Protein AF-A0A918JQ19-F1 (afdb_monomer_lite)

InterPro domains:
  IPR021074 Formate dehydrogenase, delta subunit [PF11390] (16-65)

Structure (mmCIF, N/CA/C/O backbone):
data_AF-A0A918JQ19-F1
#
_entry.id   AF-A0A918JQ19-F1
#
loop_
_atom_site.group_PDB
_atom_site.id
_atom_site.type_symbol
_atom_site.label_atom_id
_atom_site.label_alt_id
_atom_site.label_comp_id
_atom_site.label_asym_id
_atom_site.label_entity_id
_atom_site.label_seq_id
_atom_site.pdbx_PDB_ins_code
_atom_site.Cartn_x
_atom_site.Cartn_y
_atom_site.Cartn_z
_atom_site.occupancy
_atom_site.B_iso_or_equiv
_atom_site.auth_seq_id
_atom_site.auth_comp_id
_atom_site.auth_asym_id
_atom_site.auth_atom_id
_atom_site.pdbx_PDB_model_num
ATOM 1 N N . MET A 1 1 ? 4.833 11.948 -30.418 1.00 35.00 1 MET A N 1
ATOM 2 C CA . MET A 1 1 ? 6.213 11.582 -30.032 1.00 35.00 1 MET A CA 1
ATOM 3 C C . MET A 1 1 ? 6.373 11.832 -28.529 1.00 35.00 1 MET A C 1
ATOM 5 O O . MET A 1 1 ? 6.838 12.892 -28.163 1.00 35.00 1 MET A O 1
ATOM 9 N N . ASN A 1 2 ? 5.876 10.942 -27.656 1.00 35.00 2 ASN A N 1
ATOM 10 C CA . ASN A 1 2 ? 5.939 11.109 -26.185 1.00 35.00 2 ASN A CA 1
ATOM 11 C C . ASN A 1 2 ? 5.953 9.745 -25.457 1.00 35.00 2 ASN A C 1
ATOM 13 O O . ASN A 1 2 ? 5.253 9.542 -24.475 1.00 35.00 2 ASN A O 1
ATOM 17 N N . THR A 1 3 ? 6.725 8.779 -25.953 1.00 42.69 3 THR A N 1
ATOM 18 C CA . THR A 1 3 ? 6.825 7.427 -25.364 1.00 42.69 3 THR A CA 1
ATOM 19 C C . THR A 1 3 ? 8.115 7.202 -24.573 1.00 42.69 3 THR A C 1
ATOM 21 O O . THR A 1 3 ? 8.455 6.066 -24.273 1.00 42.69 3 THR A O 1
ATOM 24 N N . LEU A 1 4 ? 8.842 8.266 -24.210 1.00 45.75 4 LEU A N 1
ATOM 25 C CA . LEU A 1 4 ? 10.119 8.146 -23.490 1.00 45.75 4 LEU A CA 1
ATOM 26 C C . LEU A 1 4 ? 10.028 8.437 -21.985 1.00 45.75 4 LEU A C 1
ATOM 28 O O . LEU A 1 4 ? 10.974 8.140 -21.271 1.00 45.75 4 LEU A O 1
ATOM 32 N N . LYS A 1 5 ? 8.894 8.937 -21.469 1.00 47.91 5 LYS A N 1
ATOM 33 C CA . LYS A 1 5 ? 8.736 9.192 -20.022 1.00 47.91 5 LYS A CA 1
ATOM 34 C C . LYS A 1 5 ? 8.250 7.988 -19.203 1.00 47.91 5 LYS A C 1
ATOM 36 O O . LYS A 1 5 ? 8.373 8.007 -17.988 1.00 47.91 5 LYS A O 1
ATOM 41 N N . HIS A 1 6 ? 7.742 6.930 -19.841 1.00 49.12 6 HIS A N 1
ATOM 42 C CA . HIS A 1 6 ? 7.220 5.755 -19.123 1.00 49.12 6 HIS A CA 1
ATOM 43 C C . HIS A 1 6 ? 8.276 4.689 -18.775 1.00 49.12 6 HIS A C 1
ATOM 45 O O . HIS A 1 6 ? 7.999 3.819 -17.955 1.00 49.12 6 HIS A O 1
ATOM 51 N N . HIS A 1 7 ? 9.480 4.725 -19.361 1.00 45.81 7 HIS A N 1
ATOM 52 C CA . HIS A 1 7 ? 10.470 3.656 -19.152 1.00 45.81 7 HIS A CA 1
ATOM 53 C C . HIS A 1 7 ? 11.260 3.779 -17.834 1.00 45.81 7 HIS A C 1
ATOM 55 O O . HIS A 1 7 ? 11.651 2.761 -17.260 1.00 45.81 7 HIS A O 1
ATOM 61 N N . GLU A 1 8 ? 11.452 4.990 -17.304 1.00 51.03 8 GLU A N 1
ATOM 62 C CA . GLU A 1 8 ? 12.193 5.182 -16.046 1.00 51.03 8 GLU A CA 1
ATOM 63 C C . GLU A 1 8 ? 11.326 4.857 -14.818 1.00 51.03 8 GLU A C 1
ATOM 65 O O . GLU A 1 8 ? 11.766 4.117 -13.936 1.00 51.03 8 GLU A O 1
ATOM 70 N N . SER A 1 9 ? 10.055 5.281 -14.808 1.00 52.69 9 SER A N 1
ATOM 71 C CA . SER A 1 9 ? 9.103 4.979 -13.724 1.00 52.69 9 SER A CA 1
ATOM 72 C C . SER A 1 9 ? 8.792 3.480 -13.602 1.00 52.69 9 SER A C 1
ATOM 74 O O . SER A 1 9 ? 8.606 2.965 -12.498 1.00 52.69 9 SER A O 1
ATOM 76 N N . ALA A 1 10 ? 8.781 2.750 -14.724 1.00 56.66 10 ALA A N 1
ATOM 77 C CA . ALA A 1 10 ? 8.498 1.314 -14.747 1.00 56.66 10 ALA A CA 1
ATOM 78 C C . ALA A 1 10 ? 9.639 0.458 -14.167 1.00 56.66 10 ALA A C 1
ATOM 80 O O . ALA A 1 10 ? 9.378 -0.578 -13.555 1.00 56.66 10 ALA A O 1
ATOM 81 N N . THR A 1 11 ? 10.895 0.902 -14.291 1.00 61.84 11 THR A N 1
ATOM 82 C CA . THR A 1 11 ? 12.059 0.137 -13.805 1.00 61.84 11 THR A CA 1
ATOM 83 C C . THR A 1 11 ? 12.055 -0.004 -12.275 1.00 61.84 11 THR A C 1
ATOM 85 O O . THR A 1 11 ? 12.455 -1.041 -11.747 1.00 61.84 11 THR A O 1
ATOM 88 N N . ALA A 1 12 ? 11.530 0.991 -11.550 1.00 72.31 12 ALA A N 1
ATOM 89 C CA . ALA A 1 12 ? 11.385 0.943 -10.092 1.00 72.31 12 ALA A CA 1
ATOM 90 C C . ALA A 1 12 ? 10.030 0.381 -9.615 1.00 72.31 12 ALA A C 1
ATOM 92 O O . ALA A 1 12 ? 9.877 0.058 -8.439 1.00 72.31 12 ALA A O 1
ATOM 93 N N . LEU A 1 13 ? 9.042 0.213 -10.499 1.00 81.44 13 LEU A N 1
ATOM 94 C CA . LEU A 1 13 ? 7.696 -0.210 -10.108 1.00 81.44 13 LEU A CA 1
ATOM 95 C C . LEU A 1 13 ? 7.664 -1.641 -9.550 1.00 81.44 13 LEU A C 1
ATOM 97 O O . LEU A 1 13 ? 7.046 -1.887 -8.517 1.00 81.44 13 LEU A O 1
ATOM 101 N N . ALA A 1 14 ? 8.355 -2.584 -10.192 1.00 81.94 14 ALA A N 1
ATOM 102 C CA . ALA A 1 14 ? 8.394 -3.982 -9.755 1.00 81.94 14 ALA A CA 1
ATOM 103 C C . ALA A 1 14 ? 8.897 -4.171 -8.302 1.00 81.94 14 ALA A C 1
ATOM 105 O O . ALA A 1 14 ? 8.211 -4.831 -7.511 1.00 81.94 14 ALA A O 1
ATOM 106 N N . PRO A 1 15 ? 10.048 -3.598 -7.887 1.00 84.88 15 PRO A N 1
ATOM 107 C CA . PRO A 1 15 ? 10.489 -3.698 -6.495 1.00 84.88 15 PRO A CA 1
ATOM 108 C C . PRO A 1 15 ? 9.575 -2.946 -5.513 1.00 84.88 15 PRO A C 1
ATOM 110 O O . PRO A 1 15 ? 9.394 -3.420 -4.386 1.00 84.88 15 PRO A O 1
ATOM 113 N N . LEU A 1 16 ? 8.945 -1.836 -5.922 1.00 87.06 16 LEU A N 1
ATOM 114 C CA . LEU A 1 16 ? 7.973 -1.116 -5.087 1.00 87.06 16 LEU A CA 1
ATOM 115 C C . LEU A 1 16 ? 6.705 -1.948 -4.863 1.00 87.06 16 LEU A C 1
ATOM 117 O O . LEU A 1 16 ? 6.289 -2.107 -3.717 1.00 87.06 16 LEU A O 1
ATOM 121 N N . LEU A 1 17 ? 6.148 -2.558 -5.916 1.00 86.38 17 LEU A N 1
ATOM 122 C CA . LEU A 1 17 ? 5.010 -3.482 -5.835 1.00 86.38 17 LEU A CA 1
ATOM 123 C C . LEU A 1 17 ? 5.312 -4.652 -4.897 1.00 86.38 17 LEU A C 1
ATOM 125 O O . LEU A 1 17 ? 4.513 -4.992 -4.025 1.00 86.38 17 LEU A O 1
ATOM 129 N N . LYS A 1 18 ? 6.499 -5.252 -5.025 1.00 86.75 18 LYS A N 1
ATOM 130 C CA . LYS A 1 18 ? 6.920 -6.336 -4.135 1.00 86.75 18 LYS A CA 1
ATOM 131 C C . LYS A 1 18 ? 6.973 -5.875 -2.678 1.00 86.75 18 LYS A C 1
ATOM 133 O O . LYS A 1 18 ? 6.435 -6.558 -1.809 1.00 86.75 18 LYS A O 1
ATOM 138 N N . THR A 1 19 ? 7.585 -4.724 -2.416 1.00 89.50 19 THR A N 1
ATOM 139 C CA . THR A 1 19 ? 7.752 -4.192 -1.057 1.00 89.50 19 THR A CA 1
ATOM 140 C C . THR A 1 19 ? 6.410 -3.815 -0.430 1.00 89.50 19 THR A C 1
ATOM 142 O O . THR A 1 19 ? 6.110 -4.260 0.676 1.00 89.50 19 THR A O 1
ATOM 145 N N . ILE A 1 20 ? 5.555 -3.069 -1.139 1.00 89.25 20 ILE A N 1
ATOM 146 C CA . ILE A 1 20 ? 4.249 -2.651 -0.610 1.00 89.25 20 ILE A CA 1
ATOM 147 C C . ILE A 1 20 ? 3.339 -3.851 -0.337 1.00 89.25 20 ILE A C 1
ATOM 149 O O . ILE A 1 20 ? 2.639 -3.864 0.670 1.00 89.25 20 ILE A O 1
ATOM 153 N N . ASN A 1 21 ? 3.396 -4.897 -1.166 1.00 89.38 21 ASN A N 1
ATOM 154 C CA . ASN A 1 21 ? 2.638 -6.127 -0.941 1.00 89.38 21 ASN A CA 1
ATOM 155 C C . ASN A 1 21 ? 3.140 -6.923 0.268 1.00 89.38 21 ASN A C 1
ATOM 157 O O . ASN A 1 21 ? 2.342 -7.521 0.987 1.00 89.38 21 ASN A O 1
ATOM 161 N N . GLN A 1 22 ? 4.454 -6.948 0.504 1.00 90.19 22 GLN A N 1
ATOM 162 C CA . GLN A 1 22 ? 5.013 -7.574 1.703 1.00 90.19 22 GLN A CA 1
ATOM 163 C C . GLN A 1 22 ? 4.569 -6.840 2.969 1.00 90.19 22 GLN A C 1
ATOM 165 O O . GLN A 1 22 ? 4.150 -7.481 3.931 1.00 90.19 22 GLN A O 1
ATOM 170 N N . ILE A 1 23 ? 4.599 -5.506 2.942 1.00 90.88 23 ILE A N 1
ATOM 171 C CA . ILE A 1 23 ? 4.098 -4.674 4.038 1.00 90.88 23 ILE A CA 1
ATOM 172 C C . ILE A 1 23 ? 2.593 -4.909 4.222 1.00 90.88 23 ILE 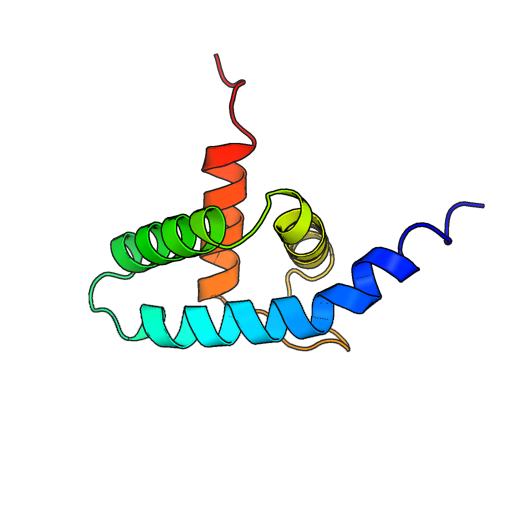A C 1
ATOM 174 O O . ILE A 1 23 ? 2.155 -5.163 5.340 1.00 90.88 23 ILE A O 1
ATOM 178 N N . ALA A 1 24 ? 1.808 -4.908 3.140 1.00 89.81 24 ALA A N 1
ATOM 179 C CA . ALA A 1 24 ? 0.371 -5.176 3.180 1.00 89.81 24 ALA A CA 1
ATOM 180 C C . ALA A 1 24 ? 0.057 -6.498 3.880 1.00 89.81 24 ALA A C 1
ATOM 182 O O . ALA A 1 24 ? -0.715 -6.498 4.831 1.00 89.81 24 ALA A O 1
ATOM 183 N N . ARG A 1 25 ? 0.742 -7.588 3.511 1.00 89.50 25 ARG A N 1
ATOM 184 C CA . ARG A 1 25 ? 0.557 -8.901 4.146 1.00 89.50 25 ARG A CA 1
ATOM 185 C C . ARG A 1 25 ? 0.745 -8.880 5.658 1.00 89.50 25 ARG A C 1
ATOM 187 O O . ARG A 1 25 ? 0.058 -9.616 6.355 1.00 89.50 25 ARG A O 1
ATOM 194 N N . PHE A 1 26 ? 1.659 -8.060 6.170 1.00 90.12 26 PHE A N 1
ATOM 195 C CA . PHE A 1 26 ? 1.842 -7.904 7.610 1.00 90.12 26 PHE A CA 1
ATOM 196 C C . PHE A 1 26 ? 0.625 -7.223 8.251 1.00 90.12 26 PHE A C 1
ATOM 198 O O . PHE A 1 26 ? 0.062 -7.735 9.217 1.00 90.12 26 PHE A O 1
ATOM 205 N N . TYR A 1 27 ? 0.178 -6.100 7.687 1.00 89.88 27 TYR A N 1
ATOM 206 C CA . TYR A 1 27 ? -0.960 -5.338 8.209 1.00 89.88 27 TYR A CA 1
ATOM 207 C C . TYR A 1 27 ? -2.314 -6.034 7.997 1.00 89.88 27 TYR A C 1
ATOM 209 O O . TYR A 1 27 ? -3.218 -5.840 8.805 1.00 89.88 27 TYR A O 1
ATOM 217 N N . GLU A 1 28 ? -2.443 -6.890 6.982 1.00 88.62 28 GLU A N 1
ATOM 218 C CA . GLU A 1 28 ? -3.621 -7.732 6.732 1.00 88.62 28 GLU A CA 1
ATOM 219 C C . GLU A 1 28 ? -3.905 -8.715 7.877 1.00 88.62 28 GLU A C 1
ATOM 221 O O . GLU A 1 28 ? -5.045 -9.131 8.056 1.00 88.62 28 GLU A O 1
ATOM 226 N N . THR A 1 29 ? -2.900 -9.061 8.691 1.00 91.38 29 THR A N 1
ATOM 227 C CA . THR A 1 29 ? -3.093 -9.930 9.867 1.00 91.38 29 THR A CA 1
ATOM 228 C C . THR A 1 29 ? -3.746 -9.218 11.057 1.00 91.38 29 THR A C 1
ATOM 230 O O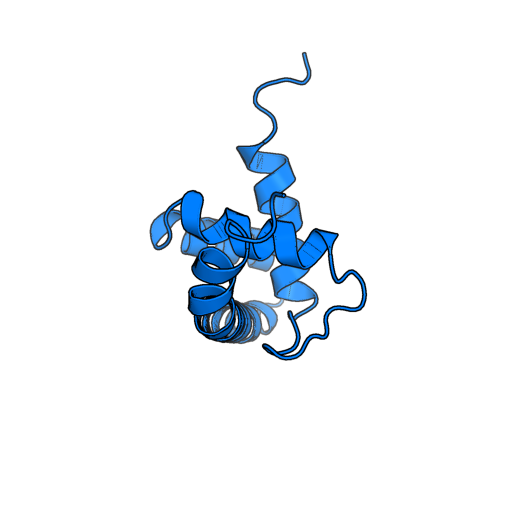 . THR A 1 29 ? -4.116 -9.869 12.035 1.00 91.38 29 THR A O 1
ATOM 233 N N . LEU A 1 30 ? -3.892 -7.889 11.005 1.00 89.31 30 LEU A N 1
ATOM 234 C CA . LEU A 1 30 ? -4.488 -7.115 12.090 1.00 89.31 30 LEU A CA 1
ATOM 235 C C . LEU A 1 30 ? -6.023 -7.233 12.094 1.00 89.31 30 LEU A C 1
ATOM 237 O O . LEU A 1 30 ? -6.653 -7.208 11.038 1.00 89.31 30 LEU A O 1
ATOM 241 N N . PRO A 1 31 ? -6.660 -7.260 13.280 1.00 85.88 31 PRO A N 1
ATOM 242 C CA . PRO A 1 31 ? -8.103 -7.477 13.401 1.00 85.88 31 PRO A CA 1
ATOM 243 C C . PRO A 1 31 ? -8.954 -6.299 12.903 1.00 85.88 31 PRO A C 1
ATOM 245 O O . PRO A 1 31 ? -10.119 -6.485 12.560 1.00 85.88 31 PRO A O 1
ATOM 248 N N . ASN A 1 32 ? -8.402 -5.080 12.871 1.00 89.88 32 ASN A N 1
ATOM 249 C CA . ASN A 1 32 ? -9.108 -3.889 12.406 1.00 89.88 32 ASN A CA 1
ATOM 250 C C . ASN A 1 32 ? -8.527 -3.407 11.067 1.00 89.88 32 ASN A C 1
ATOM 252 O O . ASN A 1 32 ? -7.506 -2.712 11.068 1.00 89.88 32 ASN A O 1
ATOM 256 N N . PRO A 1 33 ? -9.182 -3.698 9.930 1.00 84.75 33 PRO A N 1
ATOM 257 C CA . PRO A 1 33 ? -8.648 -3.355 8.619 1.00 84.75 33 PRO A CA 1
ATOM 258 C C . PRO A 1 33 ? -8.525 -1.840 8.428 1.00 84.75 33 PRO A C 1
ATOM 260 O O . PRO A 1 33 ? -7.547 -1.377 7.857 1.00 84.75 33 PRO A O 1
ATOM 263 N N . LYS A 1 34 ? -9.464 -1.029 8.937 1.00 86.12 34 LYS A N 1
ATOM 264 C CA . LYS A 1 34 ? -9.400 0.439 8.793 1.00 86.12 34 LYS A CA 1
ATOM 265 C C . LYS A 1 34 ? -8.180 1.022 9.500 1.00 86.12 34 LYS A C 1
ATOM 267 O O . LYS A 1 34 ? -7.438 1.799 8.903 1.00 86.12 34 LYS A O 1
ATOM 272 N N . GLU A 1 35 ? -7.961 0.612 10.745 1.00 89.06 35 GLU A N 1
ATOM 273 C CA . GLU A 1 35 ? -6.793 1.042 11.514 1.00 89.06 35 GLU A CA 1
ATOM 274 C C . GLU A 1 35 ? -5.493 0.521 10.885 1.00 89.06 35 GLU A C 1
ATOM 276 O O . GLU A 1 35 ? -4.498 1.241 10.820 1.00 89.06 35 GLU A O 1
ATOM 281 N N . ALA A 1 36 ? -5.513 -0.704 10.356 1.00 92.56 36 ALA A N 1
ATOM 282 C CA . ALA A 1 36 ? -4.380 -1.304 9.670 1.00 92.56 36 ALA A CA 1
ATOM 283 C C . ALA A 1 36 ? -3.987 -0.524 8.405 1.00 92.56 36 ALA A C 1
ATOM 285 O O . ALA A 1 36 ? -2.807 -0.226 8.232 1.00 92.56 36 ALA A O 1
ATOM 286 N N . HIS A 1 37 ? -4.950 -0.110 7.572 1.00 90.88 37 HIS A N 1
ATOM 287 C CA . HIS A 1 37 ? -4.673 0.726 6.399 1.00 90.88 37 HIS A CA 1
ATOM 288 C C .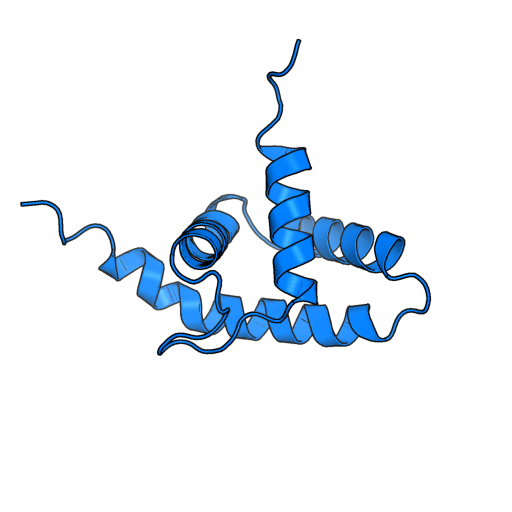 HIS A 1 37 ? -4.063 2.079 6.795 1.00 90.88 37 HIS A C 1
ATOM 290 O O . HIS A 1 37 ? -3.090 2.514 6.185 1.00 90.88 37 HIS A O 1
ATOM 296 N N . GLN A 1 38 ? -4.587 2.738 7.836 1.00 90.19 38 GLN A N 1
ATOM 297 C CA . GLN A 1 38 ? -4.037 4.010 8.323 1.00 90.19 38 GLN A CA 1
ATOM 298 C C . GLN A 1 38 ? -2.621 3.851 8.889 1.00 90.19 38 GLN A C 1
ATOM 300 O O . GLN A 1 38 ? -1.746 4.676 8.622 1.00 90.19 38 GLN A O 1
ATOM 305 N N . LYS A 1 39 ? -2.372 2.778 9.648 1.00 91.06 39 LYS A N 1
ATOM 306 C CA . LYS A 1 39 ? -1.041 2.461 10.177 1.00 91.06 39 LYS A CA 1
ATOM 307 C C . LYS A 1 39 ? -0.053 2.146 9.060 1.00 91.06 39 LYS A C 1
ATOM 309 O O . LYS A 1 39 ? 1.064 2.657 9.099 1.00 91.06 39 LYS A O 1
ATOM 314 N N . MET A 1 40 ? -0.465 1.364 8.063 1.00 92.44 40 MET A N 1
ATOM 315 C CA . MET A 1 40 ? 0.347 1.078 6.885 1.00 92.44 40 MET A CA 1
ATOM 316 C C . MET A 1 40 ? 0.659 2.360 6.116 1.00 92.44 40 MET A C 1
ATOM 318 O O . MET A 1 40 ? 1.820 2.607 5.814 1.00 92.44 40 MET A O 1
ATOM 322 N N . LEU A 1 41 ? -0.341 3.210 5.863 1.00 90.56 41 LEU A N 1
ATOM 323 C CA . LEU A 1 41 ? -0.148 4.492 5.192 1.00 90.56 41 LEU A CA 1
ATOM 324 C C . LEU A 1 41 ? 0.884 5.360 5.915 1.00 90.56 41 LEU A C 1
ATOM 326 O O . LEU A 1 41 ? 1.822 5.857 5.299 1.00 90.56 41 LEU A O 1
ATOM 330 N N . LYS A 1 42 ? 0.738 5.508 7.235 1.00 89.88 42 LYS A N 1
ATOM 331 C CA . LYS A 1 42 ? 1.667 6.289 8.056 1.00 89.88 42 LYS A CA 1
ATOM 332 C C . LYS A 1 42 ? 3.084 5.718 8.011 1.00 89.88 42 LYS A C 1
ATOM 334 O O . LYS A 1 42 ? 4.035 6.487 7.949 1.00 89.88 42 LYS A O 1
ATOM 339 N N . HIS A 1 43 ? 3.225 4.393 8.034 1.00 90.56 43 HIS A N 1
ATOM 340 C CA . HIS A 1 43 ? 4.520 3.728 7.901 1.00 90.56 43 HIS A CA 1
ATOM 341 C C . HIS A 1 43 ? 5.135 4.018 6.530 1.00 90.56 43 HIS A C 1
ATOM 343 O O . HIS A 1 43 ? 6.279 4.455 6.458 1.00 90.56 43 HIS A O 1
ATOM 349 N N . LEU A 1 44 ? 4.364 3.846 5.454 1.00 89.38 44 LEU A N 1
ATOM 350 C CA . LEU A 1 44 ? 4.833 4.117 4.102 1.00 89.38 44 LEU A CA 1
ATOM 351 C C . LEU A 1 44 ? 5.278 5.570 3.963 1.00 89.38 44 LEU A C 1
ATOM 353 O O . LEU A 1 44 ? 6.408 5.790 3.581 1.00 89.38 44 LEU A O 1
ATOM 357 N N . VAL A 1 45 ? 4.466 6.556 4.348 1.00 88.38 45 VAL A N 1
ATOM 358 C CA . VAL A 1 45 ? 4.841 7.982 4.240 1.00 88.38 45 VAL A CA 1
ATOM 359 C C . VAL A 1 45 ? 6.033 8.348 5.138 1.00 88.38 45 VAL A C 1
ATOM 361 O O . VAL A 1 45 ? 6.769 9.278 4.831 1.00 88.38 45 VAL A O 1
ATOM 364 N N . ALA A 1 46 ? 6.257 7.623 6.238 1.00 88.69 46 ALA A N 1
ATOM 365 C CA . ALA A 1 46 ? 7.424 7.833 7.096 1.00 88.69 46 ALA A CA 1
ATOM 366 C C . ALA A 1 46 ? 8.726 7.262 6.507 1.00 88.69 46 ALA A C 1
ATOM 368 O O . ALA A 1 46 ? 9.803 7.746 6.845 1.00 88.69 46 ALA A O 1
ATOM 369 N N . PHE A 1 47 ? 8.640 6.233 5.661 1.00 87.50 47 PHE A N 1
ATOM 370 C CA . PHE A 1 47 ? 9.802 5.565 5.063 1.00 87.50 47 PHE A CA 1
ATOM 371 C C . PHE A 1 47 ? 10.005 5.901 3.584 1.00 87.50 47 PHE A C 1
ATOM 373 O O . PHE A 1 47 ? 11.099 5.711 3.060 1.00 87.50 47 PHE A O 1
ATOM 380 N N . TRP A 1 48 ? 8.951 6.322 2.893 1.00 86.69 48 TRP A N 1
ATOM 381 C CA . TRP A 1 48 ? 8.919 6.543 1.457 1.00 86.69 48 TRP A CA 1
ATOM 382 C C . TRP A 1 48 ? 8.644 8.010 1.151 1.00 86.69 48 TRP A C 1
ATOM 384 O O . TRP A 1 48 ? 7.790 8.650 1.760 1.00 86.69 48 TRP A O 1
ATOM 394 N N . GLU A 1 49 ? 9.327 8.520 0.136 1.00 83.56 49 GLU A N 1
ATOM 395 C CA . GLU A 1 49 ? 9.067 9.829 -0.438 1.00 83.56 49 GLU A CA 1
ATOM 396 C C . GLU A 1 49 ? 7.780 9.839 -1.280 1.00 83.56 49 GLU A C 1
ATOM 398 O O . GLU A 1 49 ? 7.462 8.837 -1.930 1.00 83.56 49 GLU A O 1
ATOM 403 N N . PRO A 1 50 ? 7.062 10.979 -1.348 1.00 80.56 50 PRO A N 1
ATOM 404 C CA . PRO A 1 50 ? 5.834 11.125 -2.136 1.00 80.56 50 PRO A CA 1
ATOM 405 C C . PRO A 1 50 ? 6.015 10.716 -3.608 1.00 80.56 50 PRO A C 1
ATOM 407 O O . PRO A 1 50 ? 5.129 10.100 -4.198 1.00 80.56 50 PRO A O 1
ATOM 410 N N . SER A 1 51 ? 7.197 10.963 -4.180 1.00 80.81 51 SER A N 1
ATOM 411 C CA . SER A 1 51 ? 7.545 10.584 -5.554 1.00 80.81 51 SER A CA 1
ATOM 412 C C . SER A 1 51 ? 7.496 9.072 -5.809 1.00 80.81 51 SER A C 1
ATOM 414 O O . SER A 1 51 ? 7.229 8.662 -6.934 1.00 80.81 51 SER A O 1
ATOM 416 N N . MET A 1 52 ? 7.707 8.230 -4.789 1.00 83.44 52 MET A N 1
ATOM 417 C CA . MET A 1 52 ? 7.636 6.767 -4.926 1.00 83.44 52 MET A CA 1
ATOM 418 C C . MET A 1 52 ? 6.199 6.242 -5.008 1.00 83.44 52 MET A C 1
ATOM 420 O O . MET A 1 52 ? 5.974 5.142 -5.512 1.00 83.44 52 MET A O 1
ATOM 424 N N . PHE A 1 53 ? 5.214 7.023 -4.557 1.00 85.31 53 PHE A N 1
ATOM 425 C CA . PHE A 1 53 ? 3.802 6.666 -4.682 1.00 85.31 53 PHE A CA 1
ATOM 426 C C . PHE A 1 53 ? 3.258 6.960 -6.077 1.00 85.31 53 PHE A C 1
ATOM 428 O O . PHE A 1 53 ? 2.336 6.276 -6.505 1.00 85.31 53 PHE A O 1
ATOM 435 N N . LEU A 1 54 ? 3.840 7.921 -6.802 1.00 84.31 54 LEU A N 1
ATOM 436 C CA . LEU A 1 54 ? 3.427 8.275 -8.163 1.00 84.31 54 LEU A CA 1
ATOM 437 C C . LEU A 1 54 ? 3.368 7.062 -9.108 1.00 84.31 54 LEU A C 1
ATOM 439 O O . LEU A 1 54 ? 2.277 6.785 -9.601 1.00 84.31 54 LEU A O 1
ATOM 443 N N . PRO A 1 55 ? 4.437 6.256 -9.289 1.00 83.25 55 PRO A N 1
ATOM 444 C CA . PRO A 1 55 ? 4.375 5.099 -10.183 1.00 83.25 55 PRO A CA 1
ATOM 445 C C . PRO A 1 55 ? 3.366 4.037 -9.719 1.00 83.25 55 PRO A C 1
ATOM 447 O O . PRO A 1 55 ? 2.796 3.331 -10.546 1.00 83.25 55 PRO A O 1
ATOM 450 N N . LEU A 1 56 ? 3.114 3.917 -8.408 1.00 84.75 56 LEU A N 1
ATOM 451 C CA . LEU A 1 56 ? 2.103 3.002 -7.867 1.00 84.75 56 LEU A CA 1
ATOM 452 C C . LEU A 1 56 ? 0.671 3.496 -8.110 1.00 84.75 56 LEU A C 1
ATOM 454 O O . LEU A 1 56 ? -0.219 2.685 -8.361 1.00 84.75 56 LEU A O 1
ATOM 458 N N . LEU A 1 57 ? 0.443 4.807 -8.019 1.00 85.00 57 LEU A N 1
ATOM 459 C CA . LEU A 1 57 ? -0.840 5.441 -8.315 1.00 85.00 57 LEU A CA 1
ATOM 460 C C . LEU A 1 57 ? -1.141 5.368 -9.812 1.00 85.00 57 LEU A C 1
ATOM 462 O 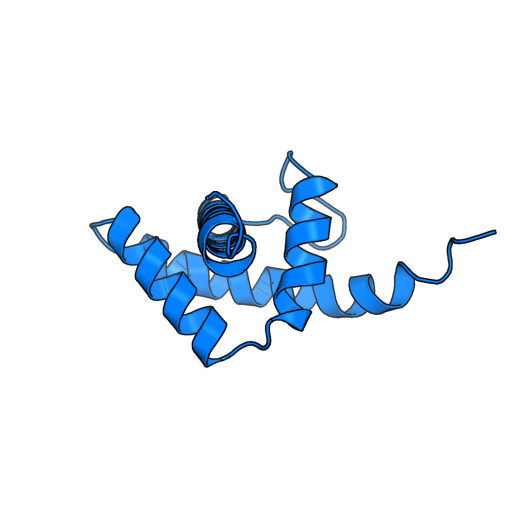O . LEU A 1 57 ? -2.210 4.896 -10.183 1.00 85.00 57 LEU A O 1
ATOM 466 N N . GLU A 1 58 ? -0.170 5.716 -10.660 1.00 83.00 58 GLU A N 1
ATOM 467 C CA . GLU A 1 58 ? -0.285 5.573 -12.115 1.00 83.00 58 GLU A CA 1
ATOM 468 C C . GLU A 1 58 ? -0.566 4.114 -12.501 1.00 83.00 58 GLU A C 1
ATOM 470 O O . GLU A 1 58 ? -1.417 3.838 -13.345 1.00 83.00 58 GLU A O 1
ATOM 475 N N . TYR A 1 59 ? 0.090 3.158 -11.835 1.00 81.25 59 TYR A N 1
ATOM 476 C CA . TYR A 1 59 ? -0.187 1.737 -12.021 1.00 81.25 59 TYR A CA 1
ATOM 477 C C . TYR A 1 59 ? -1.621 1.355 -11.635 1.00 81.25 59 TYR A C 1
ATOM 479 O O . TYR A 1 59 ? -2.269 0.600 -12.359 1.00 81.25 59 TYR A O 1
ATOM 487 N N . LEU A 1 60 ? -2.129 1.871 -10.512 1.00 80.88 60 LEU A N 1
ATOM 488 C CA . LEU A 1 60 ? -3.496 1.617 -10.054 1.00 80.88 60 LEU A CA 1
ATOM 489 C C . LEU A 1 60 ? -4.539 2.154 -11.047 1.00 80.88 60 LEU A C 1
ATOM 491 O O . LEU A 1 60 ? -5.566 1.511 -11.254 1.00 80.88 60 LEU A O 1
ATOM 495 N N . GLU A 1 61 ? -4.273 3.305 -11.667 1.00 79.06 61 GLU A N 1
ATOM 496 C CA . GLU A 1 61 ? -5.137 3.891 -12.697 1.00 79.06 61 GLU A CA 1
ATOM 497 C C . GLU A 1 61 ? -5.089 3.108 -14.016 1.00 79.06 61 GLU A C 1
ATOM 499 O O . GLU A 1 61 ? -6.121 2.908 -14.654 1.00 79.06 61 GLU A O 1
ATOM 504 N N . GLN A 1 62 ? -3.910 2.624 -14.417 1.00 74.69 62 GLN A N 1
ATOM 505 C CA . GLN A 1 62 ? -3.728 1.874 -15.665 1.00 74.69 62 GLN A CA 1
ATOM 506 C C . GLN A 1 62 ? -4.166 0.405 -15.575 1.00 74.69 62 GLN A C 1
ATOM 508 O O . GLN A 1 62 ? -4.496 -0.201 -16.592 1.00 74.69 62 GLN A O 1
ATOM 513 N N . CYS A 1 63 ? -4.144 -0.193 -14.384 1.00 67.25 63 CYS A N 1
ATOM 514 C CA . CYS A 1 63 ? -4.443 -1.609 -14.164 1.00 67.25 63 CYS A CA 1
ATOM 515 C C . CYS A 1 63 ? -5.449 -1.798 -13.014 1.00 67.25 63 CYS A C 1
ATOM 517 O O . CYS A 1 63 ? -5.078 -2.285 -11.941 1.00 67.25 63 CYS A O 1
ATOM 519 N N . PRO A 1 64 ? -6.743 -1.495 -13.233 1.00 61.41 64 PRO A N 1
ATOM 520 C CA . PRO A 1 64 ? -7.789 -1.706 -12.229 1.00 61.41 64 PRO A CA 1
ATOM 521 C C . PRO A 1 64 ? -8.018 -3.189 -11.886 1.00 61.41 64 PRO A C 1
ATOM 523 O O . PRO A 1 64 ? -8.492 -3.491 -10.793 1.00 61.41 64 PRO A O 1
ATOM 526 N N . GLU A 1 65 ? -7.644 -4.118 -12.776 1.00 61.50 65 GLU A N 1
ATOM 527 C CA . GLU A 1 65 ? -7.658 -5.572 -12.523 1.00 61.50 65 GLU A CA 1
ATOM 528 C C . GLU A 1 65 ? -6.510 -6.050 -11.618 1.00 61.50 65 GLU A C 1
ATOM 530 O O . GLU A 1 65 ? -6.505 -7.195 -11.165 1.00 61.50 65 GLU A O 1
ATOM 535 N N . GLY A 1 66 ? -5.536 -5.182 -11.320 1.00 56.41 66 GLY A N 1
ATOM 536 C CA . GLY A 1 66 ? -4.495 -5.459 -10.337 1.00 56.41 66 GLY A CA 1
ATOM 537 C C . GLY A 1 66 ? -3.443 -6.475 -10.778 1.00 56.41 66 GLY A C 1
ATOM 538 O O . GLY A 1 66 ? -2.741 -6.980 -9.909 1.00 56.41 66 GLY A O 1
ATOM 539 N N . GLN A 1 67 ? -3.292 -6.760 -12.077 1.00 59.53 67 GLN A N 1
ATOM 540 C CA . GLN A 1 67 ? -2.267 -7.662 -12.621 1.00 59.53 67 GLN A CA 1
ATOM 541 C C . GLN A 1 67 ? -1.578 -7.063 -13.850 1.00 59.53 67 GLN A C 1
ATOM 543 O O . GLN A 1 67 ? -2.233 -6.624 -14.789 1.00 59.53 67 GLN A O 1
ATOM 548 N N . ASN A 1 68 ? -0.246 -7.089 -13.857 1.00 63.75 68 ASN A N 1
ATOM 549 C CA . ASN A 1 68 ? 0.581 -6.724 -15.006 1.00 63.75 68 ASN A CA 1
ATOM 550 C C . ASN A 1 68 ? 1.871 -7.564 -14.996 1.00 63.75 68 ASN A C 1
ATOM 552 O O . ASN A 1 68 ? 2.139 -8.314 -14.057 1.00 63.75 68 ASN A O 1
ATOM 556 N N . GLN A 1 69 ? 2.712 -7.390 -16.014 1.00 62.88 69 GLN A N 1
ATOM 557 C CA . GLN A 1 69 ? 4.020 -8.034 -16.175 1.00 62.88 69 GLN A CA 1
ATOM 558 C C . GLN A 1 69 ? 4.962 -7.867 -14.965 1.00 62.88 69 GLN A C 1
ATOM 560 O O . GLN A 1 69 ? 5.879 -8.662 -14.785 1.00 62.88 69 GLN A O 1
ATOM 565 N N . TYR A 1 70 ? 4.731 -6.850 -14.128 1.00 64.12 70 TYR A N 1
ATOM 566 C CA . TYR A 1 70 ? 5.534 -6.537 -12.943 1.00 64.12 70 TYR A CA 1
ATOM 567 C C . TYR A 1 70 ? 5.004 -7.171 -11.643 1.00 64.12 70 TYR A C 1
ATOM 569 O O . TYR A 1 70 ? 5.664 -7.086 -10.608 1.00 64.12 70 TYR A O 1
ATOM 577 N N . GLY A 1 71 ? 3.833 -7.816 -11.684 1.00 69.81 71 GLY A N 1
ATOM 578 C CA . GLY A 1 71 ? 3.196 -8.479 -10.546 1.00 69.81 71 GLY A CA 1
ATOM 579 C C . GLY A 1 71 ? 1.765 -8.009 -10.292 1.00 69.81 71 GLY A C 1
ATOM 580 O O . GLY A 1 71 ? 1.200 -7.221 -11.050 1.00 69.81 71 GLY A O 1
ATOM 581 N N . ALA A 1 72 ? 1.177 -8.513 -9.205 1.00 78.75 72 ALA A N 1
ATOM 582 C CA . ALA A 1 72 ? -0.164 -8.138 -8.778 1.00 78.75 72 ALA A CA 1
ATOM 583 C C . ALA A 1 72 ? -0.115 -7.207 -7.565 1.00 78.75 72 ALA A C 1
ATOM 585 O O . ALA A 1 72 ? 0.619 -7.490 -6.621 1.00 78.75 72 ALA A O 1
ATOM 586 N N . LEU A 1 73 ? -0.885 -6.119 -7.560 1.00 83.12 73 LEU A N 1
ATOM 587 C CA . LEU A 1 73 ? -1.021 -5.257 -6.381 1.00 83.12 73 LEU A CA 1
ATOM 588 C C . LEU A 1 73 ? -2.085 -5.853 -5.452 1.00 83.12 73 LEU A C 1
ATOM 590 O O . LEU A 1 73 ? -3.208 -6.104 -5.886 1.00 83.12 73 LEU A O 1
ATOM 594 N N . SER A 1 74 ? -1.750 -6.074 -4.178 1.00 84.44 74 SER A N 1
ATOM 595 C CA . SER A 1 74 ? -2.714 -6.604 -3.208 1.00 84.44 74 SER A CA 1
ATOM 596 C C . SER A 1 74 ? -3.885 -5.623 -3.039 1.00 84.44 74 SER A C 1
ATOM 598 O O . SER A 1 74 ? -3.644 -4.413 -2.941 1.00 84.44 74 SER A O 1
ATOM 600 N N . PRO A 1 75 ? -5.145 -6.092 -2.944 1.00 84.69 75 PRO A N 1
ATOM 601 C CA . PRO A 1 75 ? -6.296 -5.216 -2.713 1.00 84.69 75 PRO A CA 1
ATOM 602 C C . PRO A 1 75 ? -6.137 -4.3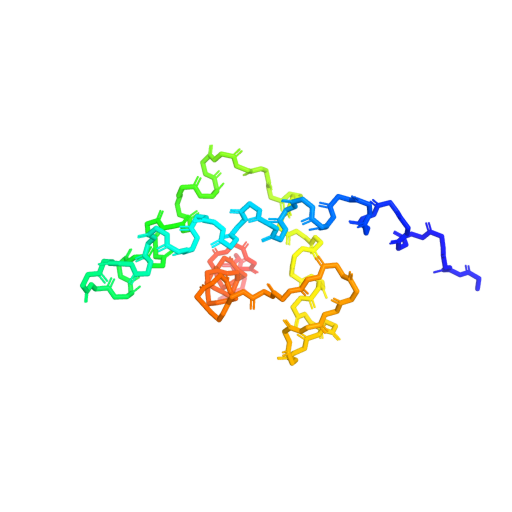57 -1.448 1.00 84.69 75 PRO A C 1
ATOM 604 O O . PRO A 1 75 ? -6.594 -3.214 -1.419 1.00 84.69 75 PRO A O 1
ATOM 607 N N . PHE A 1 76 ? -5.429 -4.862 -0.433 1.00 88.06 76 PHE A N 1
ATOM 608 C CA . PHE A 1 76 ? -5.098 -4.105 0.773 1.00 88.06 76 PHE A CA 1
ATOM 609 C C . PHE A 1 76 ? -4.144 -2.936 0.482 1.00 88.06 76 PHE A C 1
ATOM 611 O O . PHE A 1 76 ? -4.390 -1.804 0.895 1.00 88.06 76 PHE A O 1
ATOM 618 N N . ALA A 1 77 ? -3.084 -3.179 -0.295 1.00 88.69 77 ALA A N 1
ATOM 619 C CA . ALA A 1 77 ? -2.158 -2.133 -0.727 1.00 88.69 77 ALA A CA 1
ATOM 620 C C . ALA A 1 77 ? -2.857 -1.089 -1.618 1.00 88.69 77 ALA A C 1
ATOM 622 O O . ALA A 1 77 ? -2.645 0.111 -1.447 1.00 88.69 77 ALA A O 1
ATOM 623 N N . ALA A 1 78 ? -3.748 -1.527 -2.513 1.00 88.06 78 ALA A N 1
ATOM 624 C CA . ALA A 1 78 ? -4.556 -0.639 -3.346 1.00 88.06 78 ALA A CA 1
ATOM 625 C C . ALA A 1 78 ? -5.452 0.289 -2.509 1.00 88.06 78 ALA A C 1
ATOM 627 O O . ALA A 1 78 ? -5.558 1.477 -2.808 1.00 88.06 78 ALA A O 1
ATOM 628 N N . GLN A 1 79 ? -6.064 -0.218 -1.433 1.00 89.44 79 GLN A N 1
ATOM 629 C CA . GLN A 1 79 ? -6.836 0.612 -0.501 1.00 89.44 79 GLN A CA 1
ATOM 630 C C . GLN A 1 79 ? -5.976 1.671 0.191 1.00 89.44 79 GLN A C 1
ATOM 632 O O . GLN A 1 79 ? -6.408 2.813 0.331 1.00 89.44 79 GLN A O 1
ATOM 637 N N . VAL A 1 80 ? -4.748 1.324 0.584 1.00 90.69 80 VAL A N 1
ATOM 638 C CA . VAL A 1 80 ? -3.810 2.279 1.193 1.00 90.69 80 VAL A CA 1
ATOM 639 C C . VAL A 1 80 ? -3.413 3.380 0.213 1.00 90.69 80 VAL A C 1
ATOM 641 O O . VAL A 1 80 ? -3.378 4.545 0.598 1.00 90.69 80 VAL A O 1
ATOM 644 N N . LEU A 1 81 ? -3.167 3.044 -1.053 1.00 88.69 81 LEU A N 1
ATOM 645 C CA . LEU A 1 81 ? -2.846 4.032 -2.088 1.00 88.69 81 LEU A CA 1
ATOM 646 C C . LEU A 1 81 ? -4.028 4.960 -2.388 1.00 88.69 81 LEU A C 1
ATOM 648 O O . LEU A 1 81 ? -3.838 6.167 -2.528 1.00 88.69 81 LEU A O 1
ATOM 652 N N . LYS A 1 82 ? -5.259 4.432 -2.404 1.00 87.69 82 LYS A N 1
ATOM 653 C CA . LYS A 1 82 ? -6.473 5.261 -2.489 1.00 87.69 82 LYS A CA 1
ATOM 654 C C . LYS A 1 82 ? -6.574 6.211 -1.298 1.00 87.69 82 LYS A C 1
ATOM 656 O O . LYS A 1 82 ? -6.780 7.403 -1.493 1.00 87.69 82 LYS A O 1
ATOM 661 N N . LEU A 1 83 ? -6.342 5.713 -0.083 1.00 88.50 83 LEU A N 1
ATOM 662 C CA . LEU A 1 83 ? -6.341 6.538 1.125 1.00 88.50 83 LEU A CA 1
ATOM 663 C C . LEU A 1 83 ? -5.255 7.624 1.081 1.00 88.50 83 LEU A C 1
ATOM 665 O O . LEU A 1 83 ? -5.514 8.756 1.486 1.00 88.50 83 LEU A O 1
ATOM 669 N N . TYR A 1 84 ? -4.063 7.302 0.570 1.00 87.94 84 TYR A N 1
ATOM 670 C CA . TYR A 1 84 ? -2.988 8.270 0.348 1.00 87.94 84 TYR A CA 1
ATOM 671 C C . TYR A 1 84 ? -3.423 9.371 -0.620 1.00 87.94 84 TYR A C 1
ATOM 673 O O . TYR A 1 84 ? -3.298 10.545 -0.288 1.00 87.94 84 TYR A O 1
ATOM 681 N N . SER A 1 85 ? -3.989 9.005 -1.776 1.00 85.19 85 SER A N 1
ATOM 682 C CA . SER A 1 85 ? -4.521 9.962 -2.752 1.00 85.19 85 SER A CA 1
ATOM 683 C C . SER A 1 85 ? -5.565 10.882 -2.110 1.00 85.19 85 SER A C 1
ATOM 685 O O . SER A 1 85 ? -5.427 12.096 -2.171 1.00 85.19 85 SER A O 1
ATOM 687 N N . GLN A 1 86 ? -6.529 10.332 -1.372 1.00 82.94 86 GLN A N 1
ATOM 688 C CA . GLN A 1 86 ? -7.553 11.128 -0.683 1.00 82.94 86 GLN A CA 1
ATOM 689 C C . GLN A 1 86 ? -6.980 12.041 0.416 1.00 82.94 86 GLN A C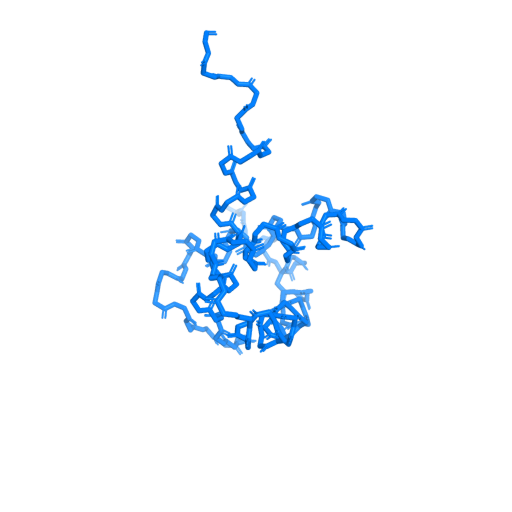 1
ATOM 691 O O . GLN A 1 86 ? -7.489 13.129 0.649 1.00 82.94 86 GLN A O 1
ATOM 696 N N . THR A 1 87 ? -5.917 11.617 1.105 1.00 79.69 87 THR A N 1
ATOM 697 C CA . THR A 1 87 ? -5.349 12.365 2.242 1.00 79.69 87 THR A CA 1
ATOM 698 C C . THR A 1 87 ? -4.312 13.411 1.812 1.00 79.69 87 THR A C 1
ATOM 700 O O . THR A 1 87 ? -4.199 14.453 2.451 1.00 79.69 87 THR A O 1
ATOM 703 N N . CYS A 1 88 ? -3.542 13.152 0.749 1.00 67.31 88 CYS A N 1
ATOM 704 C CA . CYS A 1 88 ? -2.439 14.007 0.294 1.00 67.31 88 CYS A CA 1
ATOM 705 C C . CYS A 1 88 ? -2.734 14.801 -0.989 1.00 67.31 88 CYS A C 1
ATOM 707 O O . CYS A 1 88 ? -2.140 15.864 -1.152 1.00 67.31 88 CYS A O 1
ATOM 709 N N . LEU A 1 89 ? -3.628 14.346 -1.883 1.00 60.25 89 LEU A N 1
ATOM 710 C CA . LEU A 1 89 ? -4.049 15.127 -3.063 1.00 60.25 89 LEU A CA 1
ATOM 711 C C . LEU A 1 89 ? -5.238 16.067 -2.789 1.00 60.25 89 LEU A C 1
ATOM 713 O O . LEU A 1 89 ? -5.620 16.817 -3.685 1.00 60.25 89 LEU A O 1
ATOM 717 N N . GLU A 1 90 ? -5.778 16.110 -1.566 1.00 47.50 90 GLU A N 1
ATOM 718 C CA . GLU A 1 90 ? -6.820 17.075 -1.181 1.00 47.50 90 GLU A CA 1
ATOM 719 C C . GLU A 1 90 ? -6.340 18.182 -0.212 1.00 47.50 90 GLU A C 1
ATOM 721 O O . GLU A 1 90 ? -6.831 18.272 0.912 1.00 47.50 90 GLU A O 1
ATOM 726 N N . PRO A 1 91 ? -5.482 19.134 -0.626 1.00 46.41 91 PRO A N 1
ATOM 727 C CA . PRO A 1 91 ? -5.508 20.482 -0.070 1.00 46.41 91 PRO A CA 1
ATOM 728 C C . PRO A 1 91 ? -6.369 21.392 -0.969 1.00 46.41 91 PRO A C 1
ATOM 730 O O . PRO A 1 91 ? -5.858 22.353 -1.537 1.00 46.41 91 PRO A O 1
ATOM 733 N N . GLY A 1 92 ? -7.657 21.078 -1.194 1.00 47.84 92 GLY A N 1
ATOM 734 C CA . GLY A 1 92 ? -8.413 21.835 -2.212 1.00 47.84 92 GLY A CA 1
ATOM 735 C C . GLY A 1 92 ? -9.902 21.560 -2.437 1.00 47.84 92 GLY A C 1
ATOM 736 O O . GLY A 1 92 ? -10.401 21.864 -3.516 1.00 47.84 92 GLY A O 1
ATOM 737 N N . LYS A 1 93 ? -10.645 21.022 -1.464 1.00 42.22 93 LYS A N 1
ATOM 738 C CA . LYS A 1 93 ? -12.122 21.058 -1.477 1.00 42.22 93 LYS A CA 1
ATOM 739 C C . LYS A 1 93 ? -12.633 21.948 -0.345 1.00 42.22 93 LYS A C 1
ATOM 741 O O . LYS A 1 93 ? -13.229 21.466 0.615 1.00 42.22 93 LYS A O 1
ATOM 746 N N . LYS A 1 94 ? -12.399 23.255 -0.466 1.00 35.09 94 LYS A N 1
ATOM 747 C CA . LYS A 1 94 ? -13.306 24.274 0.070 1.00 35.09 94 LYS A CA 1
ATOM 748 C C . LYS A 1 94 ? -13.163 25.582 -0.687 1.00 35.09 94 LYS A C 1
ATOM 750 O O . LYS A 1 94 ? -12.004 25.999 -0.886 1.00 35.09 94 LYS A O 1
#

Foldseek 3Di:
DPPPPPPVLVVCVLVLQVVLVVLLVVLVPDPDLVVSLVVSLVVCVVVDDPVNLVSVVVCCVVCVVQDDPSGGRDVSSSVSSVVCCVVPVPPDDD

pLDDT: mean 76.88, std 16.37, range [35.0, 92.56]

Sequence (94 aa):
MNTLKHHESATALAPLLKTINQIARFYETLPNPKEAHQKMLKHLVAFWEPSMFLPLLEYLEQCPEGQNQYGALSPFAAQVLKLYSQTCLEPGKK

Organism: NCBI:txid797535

Secondary structure (DSSP, 8-state):
---SSHHHHHHHHHHHHHHHHHHHHHHTTSS-HHHHHHHHHHHHHHHS-HHHHHHHHHHHHH-TTSEETTEE--HHHHHHHHHHHHHHS-S---

Radius of gyration: 13.72 Å; chains: 1; bounding box: 26×34×43 Å